Protein AF-0000000083712315 (afdb_homodimer)

Secondary structure (DSSP, 8-state):
-HHHHHHHHHHHHHHHHHHHHHHHHHHHHHHHHHHHHHHHHHHHHHHHHHHHHHHHH-/-HHHHHHHHHHHHHHHHHHHHHHHHHHHHHHHHHHHHHHHHHHHHHHHHHHHHHHHH-

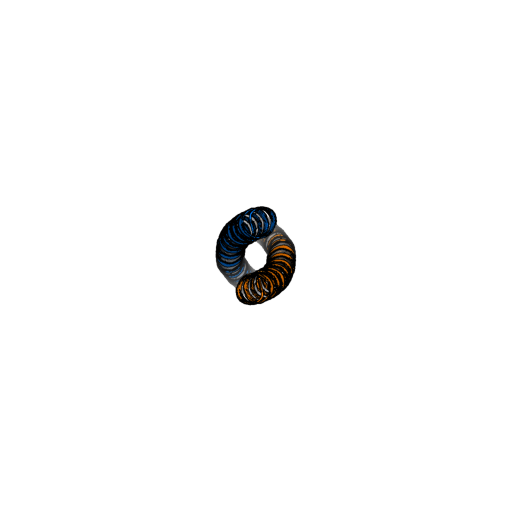pLDDT: mean 94.4, std 7.74, range [72.44, 98.94]

Structure (mmCIF, N/CA/C/O backbone):
data_AF-0000000083712315-model_v1
#
loop_
_entity.id
_entity.type
_entity.pdbx_description
1 polymer 'Uncharacterized protein'
#
loop_
_atom_site.group_PDB
_atom_site.id
_atom_site.type_symbol
_atom_site.label_atom_id
_atom_site.label_alt_id
_atom_site.label_comp_id
_atom_site.label_asym_id
_atom_site.label_entity_id
_atom_site.label_seq_id
_atom_site.pdbx_PDB_ins_code
_atom_site.Cartn_x
_atom_site.Cartn_y
_atom_site.Cartn_z
_atom_site.occupancy
_atom_site.B_iso_or_equiv
_atom_site.auth_seq_id
_atom_site.auth_comp_id
_atom_site.auth_asym_id
_atom_site.auth_atom_id
_atom_site.pdbx_PDB_model_num
ATOM 1 N N . ALA A 1 1 ? 4.273 37.688 25.953 1 72.44 1 ALA A N 1
ATOM 2 C CA . ALA A 1 1 ? 3.205 36.688 25.938 1 72.44 1 ALA A CA 1
ATOM 3 C C . ALA A 1 1 ? 2.721 36.438 24.516 1 72.44 1 ALA A C 1
ATOM 5 O O . ALA A 1 1 ? 2.713 35.281 24.062 1 72.44 1 ALA A O 1
ATOM 6 N N . ALA A 1 2 ? 2.484 37.469 23.719 1 74.75 2 ALA A N 1
ATOM 7 C CA . ALA A 1 2 ? 1.979 37.344 22.344 1 74.75 2 ALA A CA 1
ATOM 8 C C . ALA A 1 2 ? 3.041 36.781 21.422 1 74.75 2 ALA A C 1
ATOM 10 O O . ALA A 1 2 ? 2.738 35.938 20.562 1 74.75 2 ALA A O 1
ATOM 11 N N . PHE A 1 3 ? 4.238 37.062 21.703 1 75.31 3 PHE A N 1
ATOM 12 C CA . PHE A 1 3 ? 5.336 36.594 20.859 1 75.31 3 PHE A CA 1
ATOM 13 C C . PHE A 1 3 ? 5.582 35.125 21.047 1 75.31 3 PHE A C 1
ATOM 15 O O . PHE A 1 3 ? 5.82 34.375 20.078 1 75.31 3 PHE A O 1
ATOM 22 N N . ASP A 1 4 ? 5.488 34.562 22.25 1 78.19 4 ASP A N 1
ATOM 23 C CA . ASP A 1 4 ? 5.656 33.156 22.578 1 78.19 4 ASP A CA 1
ATOM 24 C C . ASP A 1 4 ? 4.547 32.312 21.953 1 78.19 4 ASP A C 1
ATOM 26 O O . ASP A 1 4 ? 4.801 31.219 21.453 1 78.19 4 ASP A O 1
ATOM 30 N N . ASP A 1 5 ? 3.441 32.906 21.906 1 77.44 5 ASP A N 1
ATOM 31 C CA . ASP A 1 5 ? 2.303 32.219 21.297 1 77.44 5 ASP A CA 1
ATOM 32 C C . ASP A 1 5 ? 2.498 32.094 19.781 1 77.44 5 ASP A C 1
ATOM 34 O O . ASP A 1 5 ? 2.244 31.031 19.219 1 77.44 5 ASP A O 1
ATOM 38 N N . TYR A 1 6 ? 2.967 33.156 19.297 1 74.56 6 TYR A N 1
ATOM 39 C CA . TYR A 1 6 ? 3.23 33.188 17.875 1 74.56 6 TYR A CA 1
ATOM 40 C C . TYR A 1 6 ? 4.301 32.156 17.5 1 74.56 6 TYR A C 1
ATOM 42 O O . TYR A 1 6 ? 4.141 31.391 16.547 1 74.56 6 TYR A O 1
ATOM 50 N N . LYS A 1 7 ? 5.336 32.062 18.281 1 80.44 7 LYS A N 1
ATOM 51 C CA . LYS A 1 7 ? 6.43 31.125 18.062 1 80.44 7 LYS A CA 1
ATOM 52 C C . LYS A 1 7 ? 5.938 29.688 18.188 1 80.44 7 LYS A C 1
ATOM 54 O O . LYS A 1 7 ? 6.301 28.828 17.375 1 80.44 7 LYS A O 1
ATOM 59 N N . ASN A 1 8 ? 5.16 29.453 19.062 1 82.56 8 ASN A N 1
ATOM 60 C CA . ASN A 1 8 ? 4.617 28.125 19.297 1 82.56 8 ASN A CA 1
ATOM 61 C C . ASN A 1 8 ? 3.715 27.672 18.141 1 82.56 8 ASN A C 1
ATOM 63 O O . ASN A 1 8 ? 3.779 26.531 17.719 1 82.56 8 ASN A O 1
ATOM 67 N N . LYS A 1 9 ? 2.982 28.578 17.703 1 82.62 9 LYS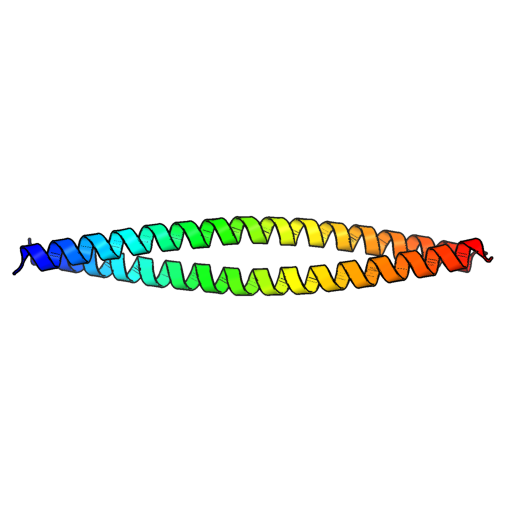 A N 1
ATOM 68 C CA . LYS A 1 9 ? 2.072 28.281 16.594 1 82.62 9 LYS A CA 1
ATOM 69 C C . LYS A 1 9 ? 2.842 28 15.312 1 82.62 9 LYS A C 1
ATOM 71 O O . LYS A 1 9 ? 2.473 27.125 14.531 1 82.62 9 LYS A O 1
ATOM 76 N N . TYR A 1 10 ? 3.811 28.75 15.109 1 83.69 10 TYR A N 1
ATOM 77 C CA . TYR A 1 10 ? 4.668 28.562 13.945 1 83.69 10 TYR A CA 1
ATOM 78 C C . TYR A 1 10 ? 5.391 27.219 14.016 1 83.69 10 TYR A C 1
ATOM 80 O O . TYR A 1 10 ? 5.477 26.5 13.016 1 83.69 10 TYR A O 1
ATOM 88 N N . ALA A 1 11 ? 5.859 26.859 15.133 1 88.56 11 ALA A N 1
ATOM 89 C CA . ALA A 1 11 ? 6.535 25.594 15.336 1 88.56 11 ALA A CA 1
ATOM 90 C C . ALA A 1 11 ? 5.59 24.422 15.07 1 88.56 11 ALA A C 1
ATOM 92 O O . ALA A 1 11 ? 5.973 23.438 14.43 1 88.56 11 ALA A O 1
ATOM 93 N N . LEU A 1 12 ? 4.387 24.516 15.586 1 92 12 LEU A N 1
ATOM 94 C CA . LEU A 1 12 ? 3.385 23.469 15.367 1 92 12 LEU A CA 1
ATOM 95 C C . LEU A 1 12 ? 3.061 23.328 13.883 1 92 12 LEU A C 1
ATOM 97 O O . LEU A 1 12 ? 2.939 22.219 13.375 1 92 12 LEU A O 1
ATOM 101 N N . GLN A 1 13 ? 2.889 24.422 13.289 1 92.06 13 GLN A N 1
ATOM 102 C CA . GLN A 1 13 ? 2.605 24.422 11.859 1 92.06 13 GLN A CA 1
ATOM 103 C C . GLN A 1 13 ? 3.727 23.734 11.078 1 92.06 13 GLN A C 1
ATOM 105 O O . GLN A 1 13 ? 3.469 22.938 10.18 1 92.06 13 GLN A O 1
ATOM 110 N N . GLN A 1 14 ? 4.918 24.094 11.461 1 93.25 14 GLN A N 1
ATOM 111 C CA . GLN A 1 14 ? 6.07 23.5 10.797 1 93.25 14 GLN A CA 1
ATOM 112 C C . GLN A 1 14 ? 6.113 21.984 11.031 1 93.25 14 GLN A C 1
ATOM 114 O O . GLN A 1 14 ? 6.406 21.219 10.109 1 93.25 14 GLN A O 1
ATOM 119 N N . LYS A 1 15 ? 5.809 21.578 12.164 1 97.19 15 LYS A N 1
ATOM 120 C CA . LYS A 1 15 ? 5.77 20.141 12.484 1 97.19 15 LYS A CA 1
ATOM 121 C C . LYS A 1 15 ? 4.715 19.422 11.656 1 97.19 15 LYS A C 1
ATOM 123 O O . LYS A 1 15 ? 4.957 18.328 11.156 1 97.19 15 LYS A O 1
ATOM 128 N N . LEU A 1 16 ? 3.576 20.047 11.539 1 97.81 16 LEU A N 1
ATOM 129 C CA . LEU A 1 16 ? 2.488 19.453 10.766 1 97.81 16 LEU A CA 1
ATOM 130 C C . LEU A 1 16 ? 2.865 19.328 9.297 1 97.81 16 LEU A C 1
ATOM 132 O O . LEU A 1 16 ? 2.51 18.359 8.641 1 97.81 16 LEU A O 1
ATOM 136 N N . VAL A 1 17 ? 3.518 20.281 8.797 1 97.62 17 VAL A N 1
ATOM 137 C CA . VAL A 1 17 ? 3.977 20.234 7.414 1 97.62 17 VAL A CA 1
ATOM 138 C C . VAL A 1 17 ? 4.93 19.062 7.219 1 97.62 17 VAL A C 1
ATOM 140 O O . VAL A 1 17 ? 4.789 18.297 6.262 1 97.62 17 VAL A O 1
ATOM 143 N N . VAL A 1 18 ? 5.824 18.906 8.094 1 98.44 18 VAL A N 1
ATOM 144 C CA . VAL A 1 18 ? 6.805 17.828 8.008 1 98.44 18 VAL A CA 1
ATOM 145 C C . VAL A 1 18 ? 6.098 16.469 8.148 1 98.44 18 VAL A C 1
ATOM 147 O O . VAL A 1 18 ? 6.375 15.547 7.387 1 98.44 18 VAL A O 1
ATOM 150 N N . ASP A 1 19 ? 5.234 16.422 9.102 1 98.19 19 ASP A N 1
ATOM 151 C CA . ASP A 1 19 ? 4.504 15.18 9.32 1 98.19 19 ASP A CA 1
ATOM 152 C C . ASP A 1 19 ? 3.699 14.789 8.078 1 98.19 19 ASP A C 1
ATOM 154 O O . ASP A 1 19 ? 3.637 13.617 7.719 1 98.19 19 ASP A O 1
ATOM 158 N N . LEU A 1 20 ? 3.109 15.758 7.473 1 98.62 20 LEU A N 1
ATOM 159 C CA . LEU A 1 20 ? 2.344 15.508 6.258 1 98.62 20 LEU A CA 1
ATOM 160 C C . LEU A 1 20 ? 3.258 15.047 5.125 1 98.62 20 LEU A C 1
ATOM 162 O O . LEU A 1 20 ? 2.934 14.102 4.41 1 98.62 20 LEU A O 1
ATOM 166 N N . GLU A 1 21 ? 4.301 15.672 4.988 1 98.62 21 GLU A N 1
ATOM 167 C CA . GLU A 1 21 ? 5.27 15.289 3.965 1 98.62 21 GLU A CA 1
ATOM 168 C C . GLU A 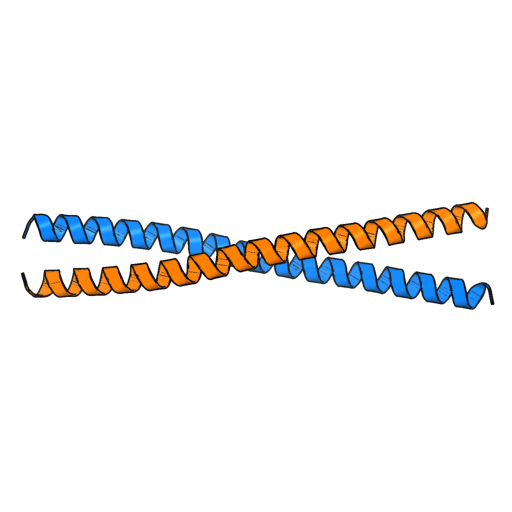1 21 ? 5.742 13.852 4.16 1 98.62 21 GLU A C 1
ATOM 170 O O . GLU A 1 21 ? 5.855 13.094 3.195 1 98.62 21 GLU A O 1
ATOM 175 N N . VAL A 1 22 ? 5.992 13.445 5.332 1 98.69 22 VAL A N 1
ATOM 176 C CA . VAL A 1 22 ? 6.449 12.102 5.664 1 98.69 22 VAL A CA 1
ATOM 177 C C . VAL A 1 22 ? 5.348 11.086 5.352 1 98.69 22 VAL A C 1
ATOM 179 O O . VAL A 1 22 ? 5.609 10.039 4.758 1 98.69 22 VAL A O 1
ATOM 182 N N . ALA A 1 23 ? 4.219 11.438 5.738 1 98.62 23 ALA A N 1
ATOM 183 C CA . ALA A 1 23 ? 3.088 10.547 5.484 1 98.62 23 ALA A CA 1
ATOM 184 C C . ALA A 1 23 ? 2.871 10.352 3.986 1 98.62 23 ALA A C 1
ATOM 186 O O . ALA A 1 23 ? 2.652 9.227 3.527 1 98.62 23 ALA A O 1
ATOM 187 N N . GLU A 1 24 ? 2.982 11.398 3.297 1 98.56 24 GLU A N 1
ATOM 188 C CA . GLU A 1 24 ? 2.789 11.352 1.852 1 98.56 24 GLU A CA 1
ATOM 189 C C . GLU A 1 24 ? 3.906 10.562 1.171 1 98.56 24 GLU A C 1
ATOM 191 O O . GLU A 1 24 ? 3.658 9.82 0.219 1 98.56 24 GLU A O 1
ATOM 196 N N . ALA A 1 25 ? 5.02 10.711 1.615 1 98.69 25 ALA A N 1
ATOM 197 C CA . ALA A 1 25 ? 6.148 9.961 1.069 1 98.69 25 ALA A CA 1
ATOM 198 C C . ALA A 1 25 ? 6 8.469 1.337 1 98.69 25 ALA A C 1
ATOM 200 O O . ALA A 1 25 ? 6.227 7.645 0.446 1 98.69 25 ALA A O 1
ATOM 201 N N . LYS A 1 26 ? 5.656 8.133 2.484 1 98.88 26 LYS A N 1
ATOM 202 C CA . LYS A 1 26 ? 5.434 6.73 2.838 1 98.88 26 LYS A CA 1
ATOM 203 C C . LYS A 1 26 ? 4.293 6.129 2.023 1 98.88 26 LYS A C 1
ATOM 205 O O . LYS A 1 26 ? 4.371 4.98 1.582 1 98.88 26 LYS A O 1
ATOM 210 N N . LEU A 1 27 ? 3.301 6.871 1.894 1 98.81 27 LEU A N 1
ATOM 211 C CA . LEU A 1 27 ? 2.176 6.438 1.074 1 98.81 27 LEU A CA 1
ATOM 212 C C . LEU A 1 27 ? 2.627 6.129 -0.349 1 98.81 27 LEU A C 1
ATOM 214 O O . LEU A 1 27 ? 2.264 5.09 -0.909 1 98.81 27 LEU A O 1
ATOM 218 N N . ALA A 1 28 ? 3.361 7.008 -0.93 1 98.75 28 ALA A N 1
ATOM 219 C CA . ALA A 1 28 ? 3.861 6.801 -2.287 1 98.75 28 ALA A CA 1
ATOM 220 C C . ALA A 1 28 ? 4.672 5.512 -2.381 1 98.75 28 ALA A C 1
ATOM 222 O O . ALA A 1 28 ? 4.52 4.742 -3.334 1 98.75 28 ALA A O 1
ATOM 223 N N . GLU A 1 29 ? 5.488 5.301 -1.375 1 98.81 29 GLU A N 1
ATOM 224 C CA . GLU A 1 29 ? 6.316 4.098 -1.316 1 98.81 29 GLU A CA 1
ATOM 225 C C . GLU A 1 29 ? 5.453 2.838 -1.263 1 98.81 29 GLU A C 1
ATOM 227 O O . GLU A 1 29 ? 5.656 1.908 -2.047 1 98.81 29 GLU A O 1
ATOM 232 N N . VAL A 1 30 ? 4.508 2.873 -0.432 1 98.88 30 VAL A N 1
ATOM 233 C CA . VAL A 1 30 ? 3.709 1.672 -0.218 1 98.88 30 VAL A CA 1
ATOM 234 C C . VAL A 1 30 ? 2.775 1.453 -1.406 1 98.88 30 VAL A C 1
ATOM 236 O O . VAL A 1 30 ? 2.49 0.313 -1.779 1 98.88 30 VAL A O 1
ATOM 239 N N . VAL A 1 31 ? 2.34 2.477 -2.023 1 98.81 31 VAL A N 1
ATOM 240 C CA . VAL A 1 31 ? 1.543 2.35 -3.238 1 98.81 31 VAL A CA 1
ATOM 241 C C . VAL A 1 31 ? 2.365 1.67 -4.332 1 98.81 31 VAL A C 1
ATOM 243 O O . VAL A 1 31 ? 1.865 0.794 -5.039 1 98.81 31 VAL A O 1
ATOM 246 N N . GLN A 1 32 ? 3.59 2.016 -4.43 1 98.81 32 GLN A N 1
ATOM 247 C CA . GLN A 1 32 ? 4.469 1.38 -5.406 1 98.81 32 GLN A CA 1
ATOM 248 C C . GLN A 1 32 ? 4.652 -0.103 -5.102 1 98.81 32 GLN A C 1
ATOM 250 O O . GLN A 1 32 ? 4.633 -0.938 -6.008 1 98.81 32 GLN A O 1
ATOM 255 N N . GLU A 1 33 ? 4.883 -0.404 -3.865 1 98.88 33 GLU A N 1
ATOM 256 C CA . GLU A 1 33 ? 4.996 -1.798 -3.445 1 98.88 33 GLU A CA 1
ATOM 257 C C . GLU A 1 33 ? 3.73 -2.58 -3.783 1 98.88 33 GLU A C 1
ATOM 259 O O . GLU A 1 33 ? 3.803 -3.676 -4.344 1 98.88 33 GLU A O 1
ATOM 264 N N . ARG A 1 34 ? 2.623 -2.025 -3.453 1 98.88 34 ARG A N 1
ATOM 265 C CA . ARG A 1 34 ? 1.328 -2.635 -3.744 1 98.88 34 ARG A CA 1
ATOM 266 C C . ARG A 1 34 ? 1.175 -2.902 -5.238 1 98.88 34 ARG A C 1
ATOM 268 O O . ARG A 1 34 ? 0.772 -3.996 -5.641 1 98.88 34 ARG A O 1
ATOM 275 N N . ASN A 1 35 ? 1.486 -1.904 -5.996 1 98.81 35 ASN A N 1
ATOM 276 C CA . ASN A 1 35 ? 1.367 -2.049 -7.445 1 98.81 35 ASN A CA 1
ATOM 277 C C . ASN A 1 35 ? 2.271 -3.158 -7.973 1 98.81 35 ASN A C 1
ATOM 279 O O . ASN A 1 35 ? 1.868 -3.93 -8.844 1 98.81 35 ASN A O 1
ATOM 283 N N . THR A 1 36 ? 3.463 -3.275 -7.461 1 98.88 36 THR A N 1
ATOM 284 C CA . THR A 1 36 ? 4.391 -4.336 -7.828 1 98.88 36 THR A CA 1
ATOM 285 C C . THR A 1 36 ? 3.838 -5.703 -7.434 1 98.88 36 THR A C 1
ATOM 287 O O . THR A 1 36 ? 3.91 -6.656 -8.211 1 98.88 36 THR A O 1
ATOM 290 N N . LEU A 1 37 ? 3.266 -5.766 -6.285 1 98.88 37 LEU A N 1
ATOM 291 C CA . LEU A 1 37 ? 2.693 -7.02 -5.805 1 98.88 37 LEU A CA 1
ATOM 292 C C . LEU A 1 37 ? 1.49 -7.426 -6.652 1 98.88 37 LEU A C 1
ATOM 294 O O . LEU A 1 37 ? 1.292 -8.609 -6.926 1 98.88 37 LEU A O 1
ATOM 298 N N . LEU A 1 38 ? 0.696 -6.477 -7.07 1 98.88 38 LEU A N 1
ATOM 299 C CA . LEU A 1 38 ? -0.431 -6.766 -7.953 1 98.88 38 LEU A CA 1
ATOM 300 C C . LEU A 1 38 ? 0.045 -7.406 -9.25 1 98.88 38 LEU A C 1
ATOM 302 O O . LEU A 1 38 ? -0.557 -8.367 -9.727 1 98.88 38 LEU A O 1
ATOM 306 N N . ALA A 1 39 ? 1.07 -6.918 -9.797 1 98.88 39 ALA A N 1
ATOM 307 C CA . ALA A 1 39 ? 1.64 -7.492 -11.016 1 98.88 39 ALA A CA 1
ATOM 308 C C . ALA A 1 39 ? 2.174 -8.898 -10.766 1 98.88 39 ALA A C 1
ATOM 310 O O . ALA A 1 39 ? 1.992 -9.797 -11.586 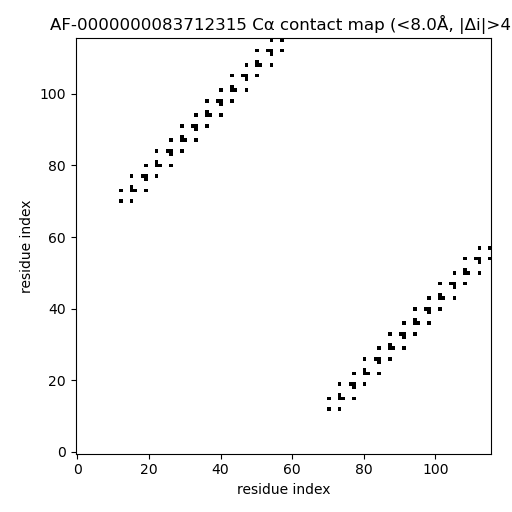1 98.88 39 ALA A O 1
ATOM 311 N N . THR A 1 40 ? 2.85 -9.109 -9.68 1 98.94 40 THR A N 1
ATOM 312 C CA . THR A 1 40 ? 3.367 -10.422 -9.289 1 98.94 40 THR A CA 1
ATOM 313 C C . THR A 1 40 ? 2.234 -11.43 -9.164 1 98.94 40 THR A C 1
ATOM 315 O O . THR A 1 40 ? 2.348 -12.562 -9.648 1 98.94 40 THR A O 1
ATOM 318 N N . VAL A 1 41 ? 1.16 -11.031 -8.539 1 98.88 41 VAL A N 1
ATOM 319 C CA . VAL A 1 41 ? -0.014 -11.883 -8.375 1 98.88 41 VAL A CA 1
ATOM 320 C C . VAL A 1 41 ? -0.545 -12.297 -9.742 1 98.88 41 VAL A C 1
ATOM 322 O O . VAL A 1 41 ? -0.786 -13.484 -9.992 1 98.88 41 VAL A O 1
ATOM 325 N N . LYS A 1 42 ? -0.673 -11.344 -10.578 1 98.88 42 LYS A N 1
ATOM 326 C CA . LYS A 1 42 ? -1.162 -11.648 -11.922 1 98.88 42 LYS A CA 1
ATOM 327 C C . LYS A 1 42 ? -0.254 -12.656 -12.625 1 98.88 42 LYS A C 1
ATOM 329 O O . LYS A 1 42 ? -0.734 -13.609 -13.242 1 98.88 42 LYS A O 1
ATOM 334 N N . GLY A 1 43 ? 1.023 -12.461 -12.555 1 98.88 43 GLY A N 1
ATOM 335 C CA . GLY A 1 43 ? 1.978 -13.383 -13.148 1 98.88 43 GLY A CA 1
ATOM 336 C C . GLY A 1 43 ? 1.897 -14.781 -12.57 1 98.88 43 GLY A C 1
ATOM 337 O O . GLY A 1 43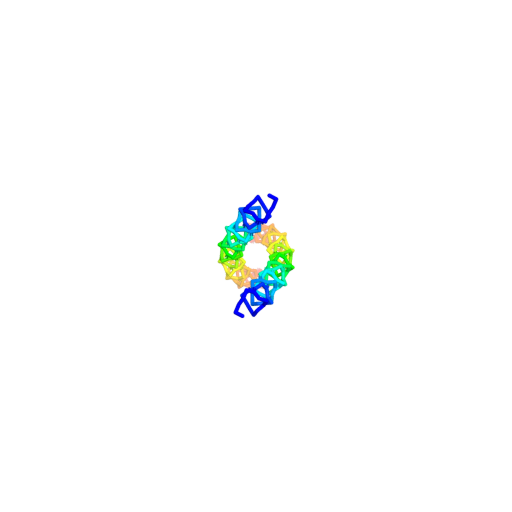 ? 1.939 -15.773 -13.305 1 98.88 43 GLY A O 1
ATOM 338 N N . LEU A 1 44 ? 1.728 -14.805 -11.305 1 98.88 44 LEU A N 1
ATOM 339 C CA . LEU A 1 44 ? 1.651 -16.094 -10.633 1 98.88 44 LEU A CA 1
ATOM 340 C C . LEU A 1 44 ? 0.346 -16.812 -10.969 1 98.88 44 LEU A C 1
ATOM 342 O O . LEU A 1 44 ? 0.328 -18.031 -11.148 1 98.88 44 LEU A O 1
ATOM 346 N N . GLU A 1 45 ? -0.713 -16.094 -11.047 1 98.88 45 GLU A N 1
ATOM 347 C CA . GLU A 1 45 ? -1.993 -16.672 -11.461 1 98.88 45 GLU A CA 1
ATOM 348 C C . GLU A 1 45 ? -1.914 -17.25 -12.867 1 98.88 45 GLU A C 1
ATOM 350 O O . GLU A 1 45 ? -2.447 -18.328 -13.133 1 98.88 45 GLU A O 1
ATOM 355 N N . ASP A 1 46 ? -1.244 -16.547 -13.742 1 98.88 46 ASP A N 1
ATOM 356 C CA . ASP A 1 46 ? -1.033 -17.047 -15.102 1 98.88 46 ASP A CA 1
ATOM 357 C C . ASP A 1 46 ? -0.215 -18.328 -15.102 1 98.88 46 ASP A C 1
ATOM 359 O O . ASP A 1 46 ? -0.524 -19.266 -15.836 1 98.88 46 ASP A O 1
ATOM 363 N N . MET A 1 47 ? 0.763 -18.422 -14.289 1 98.88 47 MET A N 1
ATOM 364 C CA . MET A 1 47 ? 1.605 -19.609 -14.18 1 98.88 47 MET A CA 1
ATOM 365 C C . MET A 1 47 ? 0.809 -20.781 -13.641 1 98.88 47 MET A C 1
ATOM 367 O O . MET A 1 47 ? 0.937 -21.906 -14.141 1 98.88 47 MET A O 1
ATOM 371 N N . VAL A 1 48 ? 0.004 -20.484 -12.703 1 98.88 48 VAL A N 1
ATOM 372 C CA . VAL A 1 48 ? -0.836 -21.531 -12.117 1 98.88 48 VAL A CA 1
ATOM 373 C C . VAL A 1 48 ? -1.765 -22.094 -13.188 1 98.88 48 VAL A C 1
ATOM 375 O O . VAL A 1 48 ? -1.865 -23.312 -13.344 1 98.88 48 VAL A O 1
ATOM 378 N N . ARG A 1 49 ? -2.352 -21.188 -13.906 1 98.75 49 ARG A N 1
ATOM 379 C CA . ARG A 1 49 ? -3.248 -21.625 -14.969 1 98.75 49 ARG A CA 1
ATOM 380 C C . ARG A 1 49 ? -2.506 -22.469 -15.992 1 98.75 49 ARG A C 1
ATOM 382 O O . ARG A 1 49 ? -2.996 -23.516 -16.422 1 98.75 49 ARG A O 1
ATOM 389 N N . MET A 1 50 ? -1.319 -22.094 -16.359 1 98.81 50 MET A N 1
ATOM 390 C CA . MET A 1 50 ? -0.515 -22.812 -17.344 1 98.81 50 MET A CA 1
ATOM 391 C C . MET A 1 50 ? -0.135 -24.188 -16.812 1 98.81 50 MET A C 1
ATOM 393 O O . MET A 1 50 ? -0.238 -25.188 -17.547 1 98.81 50 MET A O 1
ATOM 397 N N . LEU A 1 51 ? 0.199 -24.234 -15.609 1 98.62 51 LEU A N 1
ATOM 398 C CA . LEU A 1 51 ? 0.609 -25.5 -15.008 1 98.62 51 LEU A CA 1
ATOM 399 C C . LEU A 1 51 ? -0.581 -26.438 -14.859 1 98.62 51 LEU A C 1
ATOM 401 O O . LEU A 1 51 ? -0.457 -27.656 -15.086 1 98.62 51 LEU A O 1
ATOM 405 N N . GLU A 1 52 ? -1.702 -25.906 -14.492 1 98.44 52 GLU A N 1
ATOM 406 C CA . GLU A 1 52 ? -2.916 -26.719 -14.398 1 98.44 52 GLU A CA 1
ATOM 407 C C . GLU A 1 52 ? -3.299 -27.297 -15.758 1 98.44 52 GLU A C 1
ATOM 409 O O . GLU A 1 52 ? -3.682 -28.469 -15.859 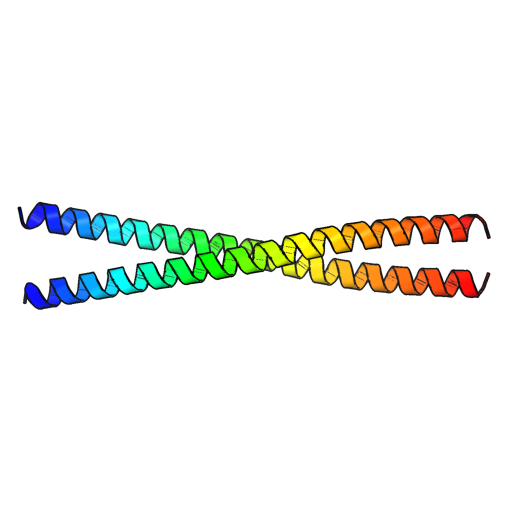1 98.44 52 GLU A O 1
ATOM 414 N N . ASP A 1 53 ? -3.184 -26.547 -16.812 1 98.31 53 ASP A N 1
ATOM 415 C CA . ASP A 1 53 ? -3.494 -26.984 -18.172 1 98.31 53 ASP A CA 1
ATOM 416 C C . ASP A 1 53 ? -2.553 -28.109 -18.609 1 98.31 53 ASP A C 1
ATOM 418 O O . ASP A 1 53 ? -2.99 -29.094 -19.188 1 98.31 53 ASP A O 1
ATOM 422 N N . LYS A 1 54 ? -1.356 -28 -18.266 1 98.12 54 LYS A N 1
ATOM 423 C CA . LYS A 1 54 ? -0.375 -29.031 -18.594 1 98.12 54 LYS A CA 1
ATOM 424 C C . LYS A 1 54 ? -0.673 -30.328 -17.875 1 98.12 54 LYS A C 1
ATOM 426 O O . LYS A 1 54 ? -0.515 -31.422 -18.438 1 98.12 54 LYS A O 1
ATOM 431 N N . LEU A 1 55 ? -1.114 -30.203 -16.672 1 97.31 55 LEU A N 1
ATOM 432 C CA . LEU A 1 55 ? -1.427 -31.375 -15.867 1 97.31 55 LEU A CA 1
ATOM 433 C C . LEU A 1 55 ? -2.641 -32.125 -16.438 1 97.31 55 LEU A C 1
ATOM 435 O O . LEU A 1 55 ? -2.699 -33.344 -16.391 1 97.31 55 LEU A O 1
ATOM 439 N N . LYS A 1 56 ? -3.568 -31.328 -16.938 1 96.25 56 LYS A N 1
ATOM 440 C CA . LYS A 1 56 ? -4.758 -31.938 -17.531 1 96.25 56 LYS A CA 1
ATOM 441 C C . LYS A 1 56 ? -4.402 -32.719 -18.797 1 96.25 56 LYS A C 1
ATOM 443 O O . LYS A 1 56 ? -5.07 -33.688 -19.141 1 96.25 56 LYS A O 1
ATOM 448 N N . GLU A 1 57 ? -3.33 -32.406 -19.469 1 94.19 57 GLU A N 1
ATOM 449 C CA . GLU A 1 57 ? -2.926 -33 -20.734 1 94.19 57 GLU A CA 1
ATOM 450 C C . GLU A 1 57 ? -1.976 -34.156 -20.516 1 94.19 57 GLU A C 1
ATOM 452 O O . GLU A 1 57 ? -1.708 -34.938 -21.438 1 94.19 57 GLU A O 1
ATOM 457 N N . SER A 1 58 ? -1.482 -34.375 -19.328 1 89.31 58 SER A N 1
ATOM 458 C CA . SER A 1 58 ? -0.532 -35.438 -19.031 1 89.31 58 SER A CA 1
ATOM 459 C C . SER A 1 58 ? -1.248 -36.719 -18.562 1 89.31 58 SER A C 1
ATOM 461 O O . SER A 1 58 ? -0.834 -37.844 -18.906 1 89.31 58 SER A O 1
ATOM 463 N N . ALA B 1 1 ? -5.914 43.938 11.656 1 73.44 1 ALA B N 1
ATOM 464 C CA . ALA B 1 1 ? -4.789 43.344 10.945 1 73.44 1 ALA B CA 1
ATOM 465 C C . ALA B 1 1 ? -4.258 42.125 11.688 1 73.44 1 ALA B C 1
ATOM 467 O O . ALA B 1 1 ? -4.188 41.031 11.117 1 73.44 1 ALA B O 1
ATOM 468 N N . ALA B 1 2 ? -4.039 42.156 13.008 1 75.81 2 ALA B N 1
ATOM 469 C CA . ALA B 1 2 ? -3.5 41.094 13.82 1 75.81 2 ALA B CA 1
ATOM 470 C C . ALA B 1 2 ? -4.508 39.938 13.969 1 75.81 2 ALA B C 1
ATOM 472 O O . ALA B 1 2 ? -4.145 38.781 13.906 1 75.81 2 ALA B O 1
ATOM 473 N N . PHE B 1 3 ? -5.746 40.281 13.961 1 75.88 3 PHE B N 1
ATOM 474 C CA . PHE B 1 3 ? -6.801 39.281 14.141 1 75.88 3 PHE B CA 1
ATOM 475 C C . PHE B 1 3 ? -6.977 38.438 12.883 1 75.88 3 PHE B C 1
ATOM 477 O O . PHE B 1 3 ? -7.152 37.219 12.961 1 75.88 3 PHE B O 1
ATOM 484 N N . ASP B 1 4 ? -6.879 39.031 11.703 1 78.69 4 ASP B N 1
ATOM 485 C CA . ASP B 1 4 ? -6.984 38.344 10.414 1 78.69 4 ASP B CA 1
ATOM 486 C C . ASP B 1 4 ? -5.82 37.375 10.211 1 78.69 4 ASP B C 1
ATOM 488 O O . ASP B 1 4 ? -6.004 36.25 9.695 1 78.69 4 ASP B O 1
ATOM 492 N N . ASP B 1 5 ? -4.734 37.781 10.688 1 77.75 5 ASP B N 1
ATOM 493 C CA . ASP B 1 5 ? -3.549 36.938 10.609 1 77.75 5 ASP B CA 1
ATOM 494 C C . ASP B 1 5 ? -3.699 35.688 11.477 1 77.75 5 ASP B C 1
ATOM 496 O O . ASP B 1 5 ? -3.379 34.594 11.047 1 77.75 5 ASP B O 1
ATOM 500 N N . TYR B 1 6 ? -4.207 35.969 12.617 1 75.38 6 TYR B N 1
ATOM 501 C CA . TYR B 1 6 ? -4.43 34.875 13.547 1 75.38 6 TYR B CA 1
ATOM 502 C C . TYR B 1 6 ? -5.438 33.875 12.984 1 75.38 6 TYR B C 1
ATOM 504 O O . TYR B 1 6 ? -5.219 32.688 13.031 1 75.38 6 TYR B O 1
ATOM 512 N N . LYS B 1 7 ? -6.492 34.375 12.414 1 80.75 7 LYS B N 1
ATOM 513 C CA . LYS B 1 7 ? -7.531 33.562 11.805 1 80.75 7 LYS B CA 1
ATOM 514 C C . LYS B 1 7 ? -6.977 32.719 10.641 1 80.75 7 LYS B C 1
ATOM 516 O O . LYS B 1 7 ? -7.27 31.547 10.516 1 80.75 7 LYS B O 1
ATOM 521 N N . ASN B 1 8 ? -6.207 33.312 9.93 1 83.12 8 ASN B N 1
ATOM 522 C CA . ASN B 1 8 ? -5.605 32.625 8.773 1 83.12 8 ASN B CA 1
ATOM 523 C C . ASN B 1 8 ? -4.652 31.516 9.203 1 83.12 8 ASN B C 1
ATOM 525 O O . ASN B 1 8 ? -4.648 30.438 8.609 1 83.12 8 ASN B O 1
ATOM 529 N 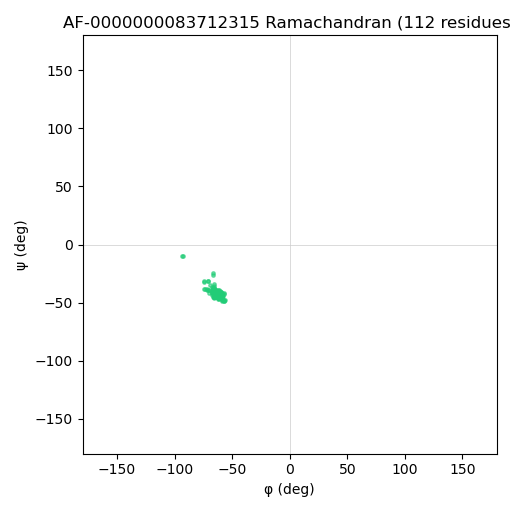N . LYS B 1 9 ? -3.947 31.812 10.172 1 82.81 9 LYS B N 1
ATOM 530 C CA . LYS B 1 9 ? -2.996 30.844 10.688 1 82.81 9 LYS B CA 1
ATOM 531 C C . LYS B 1 9 ? -3.717 29.641 11.305 1 82.81 9 LYS B C 1
ATOM 533 O O . LYS B 1 9 ? -3.283 28.5 11.148 1 82.81 9 LYS B O 1
ATOM 538 N N . TYR B 1 10 ? -4.715 29.922 12.008 1 84.31 10 TYR B N 1
ATOM 539 C CA . TYR B 1 10 ? -5.531 28.875 12.602 1 84.31 10 TYR B CA 1
ATOM 540 C C . TYR B 1 10 ? -6.188 28.016 11.523 1 84.31 10 TYR B C 1
ATOM 542 O O . TYR B 1 10 ? -6.207 26.781 11.625 1 84.31 10 TYR B O 1
ATOM 550 N N . ALA B 1 11 ? -6.664 28.594 10.508 1 89.06 11 ALA B N 1
ATOM 551 C CA . ALA B 1 11 ? -7.281 27.891 9.391 1 89.06 11 ALA B CA 1
ATOM 552 C C . ALA B 1 11 ? -6.273 26.969 8.695 1 89.06 11 ALA B C 1
ATOM 554 O O . ALA B 1 11 ? -6.59 25.828 8.359 1 89.06 11 ALA B O 1
ATOM 555 N N . LEU B 1 12 ? -5.086 27.516 8.469 1 92.19 12 LEU B N 1
ATOM 556 C CA . LEU B 1 12 ? -4.031 26.719 7.836 1 92.19 12 LEU B CA 1
ATOM 557 C C . LEU B 1 12 ? -3.66 25.516 8.695 1 92.19 12 LEU B C 1
ATOM 559 O O . LEU B 1 12 ? -3.471 24.422 8.18 1 92.19 12 LEU B O 1
ATOM 563 N N . GLN B 1 13 ? -3.514 25.781 9.93 1 92.44 13 GLN B N 1
ATOM 564 C CA . GLN B 1 13 ? -3.186 24.703 10.859 1 92.44 13 GLN B CA 1
ATOM 565 C C . GLN B 1 13 ? -4.254 23.625 10.836 1 92.44 13 GLN B C 1
ATOM 567 O O . GLN B 1 13 ? -3.93 22.422 10.82 1 92.44 13 GLN B O 1
ATOM 572 N N . GLN B 1 14 ? -5.477 24.062 10.82 1 93.56 14 GLN B N 1
ATOM 573 C CA . GLN B 1 14 ? -6.578 23.109 10.773 1 93.56 14 GLN B CA 1
ATOM 574 C C . GLN B 1 14 ? -6.555 22.312 9.477 1 93.56 14 GLN B C 1
ATOM 576 O O . GLN B 1 14 ? -6.781 21.094 9.484 1 93.56 14 GLN B O 1
ATOM 581 N N . LYS B 1 15 ? -6.273 22.938 8.445 1 97.44 15 LYS B N 1
ATOM 582 C CA . LYS B 1 15 ? -6.18 22.25 7.156 1 97.44 15 LYS B CA 1
ATOM 583 C C . LYS B 1 15 ? -5.066 21.203 7.164 1 97.44 15 LYS B C 1
ATOM 585 O O . LYS B 1 15 ? -5.242 20.094 6.648 1 97.44 15 LYS B O 1
ATOM 590 N N . LEU B 1 16 ? -3.953 21.578 7.734 1 97.81 16 LEU B N 1
ATOM 591 C CA . LEU B 1 16 ? -2.814 20.672 7.801 1 97.81 16 LEU B CA 1
ATOM 592 C C . LEU B 1 16 ? -3.143 19.453 8.656 1 97.81 16 LEU B C 1
ATOM 594 O O . LEU B 1 16 ? -2.723 18.328 8.344 1 97.81 16 LEU B O 1
ATOM 598 N N . VAL B 1 17 ? -3.814 19.656 9.68 1 97.62 17 VAL B N 1
ATOM 599 C CA . VAL B 1 17 ? -4.23 18.547 10.539 1 97.62 17 VAL B CA 1
ATOM 600 C C . VAL B 1 17 ? -5.117 17.594 9.758 1 97.62 17 VAL B C 1
ATOM 602 O O . VAL B 1 17 ? -4.91 16.375 9.797 1 97.62 17 VAL B O 1
ATOM 605 N N . VAL B 1 18 ? -6.035 18.094 9.023 1 98.44 18 VAL B N 1
ATOM 606 C CA . VAL B 1 18 ? -6.953 17.281 8.242 1 98.44 18 VAL B CA 1
ATOM 607 C C . VAL B 1 18 ? -6.188 16.547 7.145 1 98.44 18 VAL B C 1
ATOM 609 O O . VAL B 1 18 ? -6.391 15.352 6.926 1 98.44 18 VAL B O 1
ATOM 612 N N . ASP B 1 19 ? -5.355 17.281 6.496 1 98.25 19 ASP B N 1
ATOM 613 C CA . ASP B 1 19 ? -4.574 16.672 5.426 1 98.25 19 ASP B CA 1
ATOM 614 C C . ASP B 1 19 ? -3.713 15.531 5.949 1 98.25 19 ASP B C 1
ATOM 616 O O . ASP B 1 19 ? -3.582 14.5 5.293 1 98.25 19 ASP B O 1
ATOM 620 N N . LEU B 1 20 ? -3.152 15.742 7.09 1 98.56 20 LEU B N 1
ATOM 621 C CA . LEU B 1 20 ? -2.342 14.695 7.707 1 98.56 20 LEU B CA 1
ATOM 622 C C . LEU B 1 20 ? -3.197 13.492 8.07 1 98.56 20 LEU B C 1
ATOM 624 O O . LEU B 1 20 ? -2.807 12.344 7.816 1 98.56 20 LEU B O 1
ATOM 628 N N . GLU B 1 21 ? -4.266 13.734 8.617 1 98.62 21 GLU B N 1
ATOM 629 C CA . GLU B 1 21 ? -5.184 12.656 8.977 1 98.62 21 GLU B CA 1
ATOM 6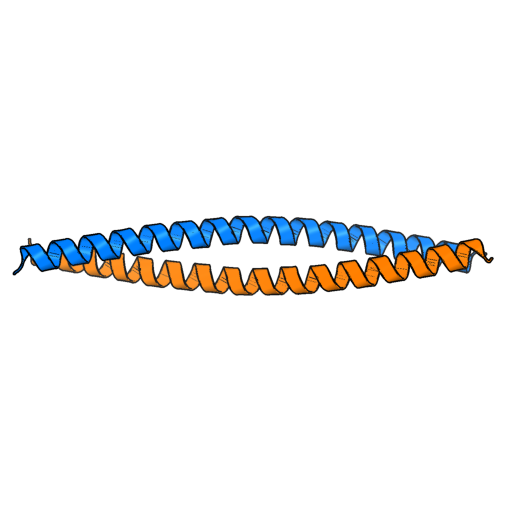30 C C . GLU B 1 21 ? -5.59 11.852 7.746 1 98.62 21 GLU B C 1
ATOM 632 O O . GLU B 1 21 ? -5.637 10.617 7.793 1 98.62 21 GLU B O 1
ATOM 637 N N . VAL B 1 22 ? -5.863 12.461 6.672 1 98.69 22 VAL B N 1
ATOM 638 C CA . VAL B 1 22 ? -6.266 11.82 5.422 1 98.69 22 VAL B CA 1
ATOM 639 C C . VAL B 1 22 ? -5.109 10.984 4.879 1 98.69 22 VAL B C 1
ATOM 641 O O . VAL B 1 22 ? -5.305 9.836 4.473 1 98.69 22 VAL B O 1
ATOM 644 N N . ALA B 1 23 ? -4.023 11.539 4.906 1 98.69 23 ALA B N 1
ATOM 645 C CA . ALA B 1 23 ? -2.844 10.828 4.418 1 98.69 23 ALA B CA 1
ATOM 646 C C . ALA B 1 23 ? -2.574 9.578 5.246 1 98.69 23 ALA B C 1
ATOM 648 O O . ALA B 1 23 ? -2.287 8.508 4.699 1 98.69 23 ALA B O 1
ATOM 649 N N . GLU B 1 24 ? -2.695 9.758 6.488 1 98.56 24 GLU B N 1
ATOM 650 C CA . GLU B 1 24 ? -2.459 8.641 7.398 1 98.56 24 GLU B CA 1
ATOM 651 C C . GLU B 1 24 ? -3.518 7.559 7.223 1 98.56 24 GLU B C 1
ATOM 653 O O . GLU B 1 24 ? -3.205 6.367 7.281 1 98.56 24 GLU B O 1
ATOM 658 N N . ALA B 1 25 ? -4.652 7.914 7.023 1 98.69 25 ALA B N 1
ATOM 659 C CA . ALA B 1 25 ? -5.727 6.953 6.789 1 98.69 25 ALA B CA 1
ATOM 660 C C . ALA B 1 25 ? -5.512 6.195 5.48 1 98.69 25 ALA B C 1
ATOM 662 O O . ALA B 1 25 ? -5.672 4.973 5.43 1 98.69 25 ALA B O 1
ATOM 663 N N . LYS B 1 26 ? -5.18 6.871 4.484 1 98.88 26 LYS B N 1
ATOM 664 C CA . LYS B 1 26 ? -4.895 6.242 3.195 1 98.88 26 LYS B CA 1
ATOM 665 C C . LYS B 1 26 ? -3.705 5.293 3.295 1 98.88 26 LYS B C 1
ATOM 667 O O . LYS B 1 26 ? -3.717 4.211 2.711 1 98.88 26 LYS B O 1
ATOM 672 N N . LEU B 1 27 ? -2.746 5.73 3.963 1 98.81 27 LEU B N 1
ATOM 673 C CA . LEU B 1 27 ? -1.58 4.883 4.188 1 98.81 27 LEU B CA 1
ATOM 674 C C . LEU B 1 27 ? -1.981 3.578 4.867 1 98.81 27 LEU B C 1
ATOM 676 O O . LEU B 1 27 ? -1.549 2.5 4.453 1 98.81 27 LEU B O 1
ATOM 680 N N . ALA B 1 28 ? -2.74 3.682 5.887 1 98.75 28 ALA B N 1
ATOM 681 C CA . ALA B 1 28 ? -3.197 2.49 6.598 1 98.75 28 ALA B CA 1
ATOM 682 C C . ALA B 1 28 ? -3.939 1.543 5.66 1 98.75 28 ALA B C 1
ATOM 684 O O . ALA B 1 28 ? -3.729 0.329 5.699 1 98.75 28 ALA B O 1
ATOM 685 N N . GLU B 1 29 ? -4.758 2.125 4.82 1 98.81 29 GLU B N 1
ATOM 686 C CA . GLU B 1 29 ? -5.523 1.346 3.854 1 98.81 29 GLU B CA 1
ATOM 687 C C . GLU B 1 29 ? -4.602 0.611 2.883 1 98.81 29 GLU B C 1
ATOM 689 O O . GLU B 1 29 ? -4.738 -0.597 2.68 1 98.81 29 GLU B O 1
ATOM 694 N N . VAL B 1 30 ? -3.689 1.314 2.408 1 98.88 30 VAL B N 1
ATOM 695 C CA . VAL B 1 30 ? -2.826 0.742 1.379 1 98.88 30 VAL B CA 1
ATOM 696 C C . VAL B 1 30 ? -1.86 -0.258 2.012 1 98.88 30 VAL B C 1
ATOM 698 O O . VAL B 1 30 ? -1.513 -1.269 1.396 1 98.88 30 VAL B O 1
ATOM 701 N N . VAL B 1 31 ? -1.463 -0.036 3.193 1 98.88 31 VAL B N 1
ATOM 702 C CA . VAL B 1 31 ? -0.632 -0.999 3.908 1 98.88 31 VAL B CA 1
ATOM 703 C C . VAL B 1 31 ? -1.394 -2.311 4.086 1 98.88 31 VAL B C 1
ATOM 705 O O . VAL B 1 31 ? -0.834 -3.393 3.891 1 98.88 31 VAL B O 1
ATOM 708 N N . GLN B 1 32 ? -2.625 -2.219 4.379 1 98.81 32 GLN B N 1
ATOM 709 C CA . GLN B 1 32 ? -3.445 -3.418 4.516 1 98.81 32 GLN B CA 1
ATOM 710 C C . GLN B 1 32 ? -3.559 -4.16 3.188 1 98.81 32 GLN B C 1
ATOM 712 O O . GLN B 1 32 ? -3.473 -5.391 3.15 1 98.81 32 GLN B O 1
ATOM 717 N N . GLU B 1 33 ? -3.805 -3.439 2.16 1 98.88 33 GLU B N 1
ATOM 718 C CA . GLU B 1 33 ? -3.861 -4.039 0.829 1 98.88 33 GLU B CA 1
ATOM 719 C C . GLU B 1 33 ? -2.551 -4.738 0.484 1 98.88 33 GLU B C 1
ATOM 721 O O . GLU B 1 33 ? -2.555 -5.883 0.022 1 98.88 33 GLU B O 1
ATOM 726 N N . ARG B 1 34 ? -1.473 -4.062 0.718 1 98.88 34 ARG B N 1
ATOM 727 C CA . ARG B 1 34 ? -0.144 -4.617 0.481 1 98.88 34 ARG B CA 1
ATOM 728 C C . ARG B 1 34 ? 0.055 -5.914 1.257 1 98.88 34 ARG B C 1
ATOM 730 O O . ARG B 1 34 ? 0.521 -6.91 0.702 1 98.88 34 ARG B O 1
ATOM 737 N N . ASN B 1 35 ? -0.291 -5.859 2.5 1 98.81 35 ASN B N 1
ATOM 738 C CA . ASN B 1 35 ? -0.129 -7.043 3.34 1 98.81 35 ASN B CA 1
ATOM 739 C C . ASN B 1 35 ? -0.967 -8.211 2.828 1 98.81 35 ASN B C 1
ATOM 741 O O . ASN B 1 35 ? -0.509 -9.359 2.828 1 98.81 35 ASN B O 1
ATOM 745 N N . THR B 1 36 ? -2.164 -7.961 2.371 1 98.88 36 THR B N 1
ATOM 746 C CA . THR B 1 36 ? -3.033 -8.977 1.788 1 98.88 36 THR B CA 1
ATOM 747 C C . THR B 1 36 ? -2.418 -9.547 0.512 1 98.88 36 THR B C 1
ATOM 749 O O . THR B 1 36 ? -2.422 -10.758 0.301 1 98.88 36 THR B O 1
ATOM 752 N N . LEU B 1 37 ? -1.862 -8.695 -0.29 1 98.88 37 LEU B N 1
ATOM 753 C CA . LEU B 1 37 ? -1.237 -9.125 -1.536 1 98.88 37 LEU B CA 1
ATOM 754 C C . LEU B 1 37 ? 0 -9.969 -1.262 1 98.88 37 LEU B C 1
ATOM 756 O O . LEU B 1 37 ? 0.261 -10.945 -1.972 1 98.88 37 LEU B O 1
ATOM 760 N N . LEU B 1 38 ? 0.762 -9.625 -0.246 1 98.88 38 LEU B N 1
ATOM 761 C CA . LEU B 1 38 ? 1.92 -10.422 0.142 1 98.88 38 LEU B CA 1
ATOM 762 C C . LEU B 1 38 ? 1.504 -11.844 0.497 1 98.88 38 LEU B C 1
ATOM 764 O O . LEU B 1 38 ? 2.164 -12.812 0.096 1 98.88 38 LEU B O 1
ATOM 768 N N . ALA B 1 39 ? 0.47 -11.992 1.201 1 98.81 39 ALA B N 1
ATOM 769 C CA . ALA B 1 39 ? -0.045 -13.312 1.55 1 98.81 39 ALA B CA 1
ATOM 770 C C . ALA B 1 39 ? -0.513 -14.062 0.307 1 98.81 39 ALA B C 1
ATOM 772 O O . ALA B 1 39 ? -0.272 -15.266 0.173 1 98.81 39 ALA B O 1
ATOM 773 N N . THR B 1 40 ? -1.204 -13.406 -0.577 1 98.94 40 THR B N 1
ATOM 774 C CA . THR B 1 40 ? -1.665 -13.992 -1.829 1 98.94 40 THR B CA 1
ATOM 775 C C . THR B 1 40 ? -0.486 -14.508 -2.652 1 98.94 40 THR B C 1
ATOM 777 O O . THR B 1 40 ? -0.535 -15.617 -3.191 1 98.94 40 THR B O 1
ATOM 780 N N . VAL B 1 41 ? 0.561 -13.727 -2.73 1 98.88 41 VAL B N 1
ATOM 781 C CA . VAL B 1 41 ? 1.772 -14.102 -3.453 1 98.88 41 VAL B CA 1
ATOM 782 C C . VAL B 1 41 ? 2.346 -15.391 -2.863 1 98.88 41 VAL B C 1
ATOM 784 O O . VAL B 1 41 ? 2.646 -16.328 -3.596 1 98.88 41 VAL B O 1
ATOM 787 N N . LYS B 1 42 ? 2.449 -15.406 -1.588 1 98.88 42 LYS B N 1
ATOM 788 C CA . LYS B 1 42 ? 2.977 -16.594 -0.932 1 98.88 42 LYS B CA 1
ATOM 789 C C . LYS B 1 42 ? 2.133 -17.828 -1.263 1 98.88 42 LYS B C 1
ATOM 791 O O . LYS B 1 42 ? 2.672 -18.891 -1.577 1 98.88 42 LYS B O 1
ATOM 796 N N . GLY B 1 43 ? 0.826 -17.688 -1.204 1 98.88 43 GLY B N 1
ATOM 797 C CA . GLY B 1 43 ? -0.07 -18.797 -1.539 1 98.88 43 GLY B CA 1
ATOM 798 C C . GLY B 1 43 ? 0.064 -19.25 -2.977 1 98.88 43 GLY B C 1
ATOM 799 O O . GLY B 1 43 ? 0.081 -20.453 -3.25 1 98.88 43 GLY B O 1
ATOM 800 N N . LEU B 1 44 ? 0.223 -18.297 -3.805 1 98.88 44 LEU B N 1
ATOM 801 C CA . LEU B 1 44 ? 0.346 -18.625 -5.223 1 98.88 44 LEU B CA 1
ATOM 802 C C . LEU B 1 44 ? 1.69 -19.281 -5.512 1 98.88 44 LEU B C 1
ATOM 804 O O . LEU B 1 44 ? 1.771 -20.203 -6.32 1 98.88 44 LEU B O 1
ATOM 808 N N . GLU B 1 45 ? 2.721 -18.828 -4.879 1 98.88 45 GLU B N 1
ATOM 809 C CA . GLU B 1 45 ? 4.035 -19.453 -5.016 1 98.88 45 GLU B CA 1
ATOM 810 C C . GLU B 1 45 ? 4.008 -20.906 -4.543 1 98.88 45 GLU B C 1
ATOM 812 O O . GLU B 1 45 ? 4.59 -21.781 -5.188 1 98.88 45 GLU B O 1
ATOM 817 N N . ASP B 1 46 ? 3.32 -21.172 -3.463 1 98.81 46 ASP B N 1
ATOM 818 C CA . ASP B 1 46 ? 3.156 -22.531 -2.961 1 98.81 46 ASP B CA 1
ATOM 819 C C . ASP B 1 46 ? 2.398 -23.406 -3.963 1 98.81 46 ASP B C 1
ATOM 821 O O . ASP B 1 46 ? 2.762 -24.562 -4.191 1 98.81 46 ASP B O 1
ATOM 825 N N . MET B 1 47 ? 1.425 -22.875 -4.578 1 98.88 47 MET B N 1
ATOM 826 C CA . MET B 1 47 ? 0.635 -23.609 -5.574 1 98.88 47 MET B CA 1
ATOM 827 C C . MET B 1 47 ? 1.473 -23.922 -6.809 1 98.88 47 MET B C 1
ATOM 829 O O . MET B 1 47 ? 1.409 -25.031 -7.336 1 98.88 47 MET B O 1
ATOM 833 N N . VAL B 1 48 ? 2.236 -22.969 -7.164 1 98.88 48 VAL B N 1
ATOM 834 C CA . VAL B 1 48 ? 3.109 -23.172 -8.312 1 98.88 48 VAL B CA 1
ATOM 835 C C . VAL B 1 48 ? 4.082 -24.312 -8.039 1 98.88 48 VAL B C 1
ATOM 837 O O . VAL B 1 48 ? 4.238 -25.219 -8.867 1 98.88 48 VAL B O 1
ATOM 840 N N . ARG B 1 49 ? 4.652 -24.25 -6.871 1 98.75 49 ARG B N 1
ATOM 841 C CA . ARG B 1 49 ? 5.586 -25.312 -6.5 1 98.75 49 ARG B CA 1
ATOM 842 C C . ARG B 1 49 ? 4.898 -26.672 -6.496 1 98.75 49 ARG B C 1
ATOM 844 O O . ARG B 1 49 ? 5.438 -27.641 -7.016 1 98.75 49 ARG B O 1
ATOM 851 N N . MET B 1 50 ? 3.682 -26.719 -5.977 1 98.81 50 MET B N 1
ATOM 852 C CA . MET B 1 50 ? 2.924 -27.969 -5.91 1 98.81 50 MET B CA 1
ATOM 853 C C . MET B 1 50 ? 2.594 -28.484 -7.305 1 98.81 50 MET B C 1
ATOM 855 O O . MET B 1 50 ? 2.754 -29.672 -7.59 1 98.81 50 MET B O 1
ATOM 859 N N . LEU B 1 51 ? 2.266 -27.625 -8.148 1 98.62 51 LEU B N 1
ATOM 860 C CA . LEU B 1 51 ? 1.898 -28 -9.508 1 98.62 51 LEU B CA 1
ATOM 861 C C . LEU B 1 51 ? 3.125 -28.453 -10.297 1 98.62 51 LEU B C 1
ATOM 863 O O . LEU B 1 51 ? 3.057 -29.406 -11.07 1 98.62 51 LEU B O 1
ATOM 867 N N . GLU B 1 52 ? 4.215 -27.781 -10.094 1 98.38 52 GLU B N 1
ATOM 868 C CA . GLU B 1 52 ? 5.461 -28.172 -10.742 1 98.38 52 GLU B CA 1
ATOM 869 C C . GLU B 1 52 ? 5.891 -29.578 -10.297 1 98.38 52 GLU B C 1
ATOM 871 O O . GLU B 1 52 ? 6.32 -30.391 -11.117 1 98.38 52 GLU B O 1
ATOM 876 N N . ASP B 1 53 ? 5.758 -29.906 -9.047 1 98.38 53 ASP B N 1
ATOM 877 C CA . ASP B 1 53 ? 6.113 -31.219 -8.508 1 98.38 53 ASP B CA 1
ATOM 878 C C . ASP B 1 53 ? 5.227 -32.312 -9.094 1 98.38 53 ASP B C 1
ATOM 880 O O . ASP B 1 53 ? 5.719 -33.375 -9.461 1 98.38 53 ASP B O 1
ATOM 884 N N . LYS B 1 54 ? 4.027 -32.031 -9.25 1 98.06 54 LYS B N 1
ATOM 885 C CA . LYS B 1 54 ? 3.094 -32.969 -9.836 1 98.06 54 LYS B CA 1
ATOM 886 C C . LYS B 1 54 ? 3.432 -33.25 -11.297 1 98.06 54 LYS B C 1
ATOM 888 O O . LYS B 1 54 ? 3.326 -34.406 -11.758 1 98.06 54 LYS B O 1
ATOM 893 N N . LEU B 1 55 ? 3.85 -32.25 -11.961 1 97.44 55 LEU B N 1
ATOM 894 C CA . LEU B 1 55 ? 4.195 -32.406 -13.375 1 97.44 55 LEU B CA 1
ATOM 895 C C . LEU B 1 55 ? 5.445 -33.25 -13.539 1 97.44 55 LEU B C 1
ATOM 897 O O . LEU B 1 55 ? 5.551 -34.031 -14.5 1 97.44 55 LEU B O 1
ATOM 901 N N . LYS B 1 56 ? 6.336 -33.094 -12.609 1 96.38 56 LYS B N 1
ATOM 902 C CA . LYS B 1 56 ? 7.559 -33.875 -12.648 1 96.38 56 LYS B CA 1
ATOM 903 C C . LYS B 1 56 ? 7.258 -35.375 -12.43 1 96.38 56 LYS B C 1
ATOM 905 O O . LYS B 1 56 ? 7.965 -36.219 -12.945 1 96.38 56 LYS B O 1
ATOM 910 N N . GLU B 1 57 ? 6.191 -35.719 -11.766 1 94.44 57 GLU B N 1
ATOM 911 C CA . GLU B 1 57 ? 5.832 -37.094 -11.398 1 94.44 57 GLU B CA 1
ATOM 912 C C . GLU B 1 57 ? 4.926 -37.719 -12.453 1 94.44 57 GLU B C 1
ATOM 914 O O . GLU B 1 57 ? 4.715 -38.938 -12.453 1 94.44 57 GLU B O 1
ATOM 919 N N . SER B 1 58 ? 4.414 -37 -13.406 1 89.81 58 SER B N 1
ATOM 920 C CA . SER B 1 58 ? 3.49 -37.5 -14.422 1 89.81 58 SER B CA 1
ATOM 921 C C . SER B 1 58 ? 4.234 -37.938 -15.68 1 89.81 58 SER B C 1
ATOM 923 O O . SER B 1 58 ? 3.865 -38.938 -16.297 1 89.81 58 SER B O 1
#

Foldseek 3Di:
DVVVVVVVVVVVVVVVVVVVVVVVVVVVVVVVVVVVVVVVVVVVVVVVVVVVVVVVVD/DVVVVVVVVVVVVVVVVVVVVVVVVVVVVVVVVVVVVVVVVVVVVVVVVVVVVVVVVD

Sequence (116 aa):
AAFDDYKNKYALQQKLVVDLEVAEAKLAEVVQERNTLLATVKGLEDMVRMLEDKLKESAAFDDYKNKYALQQKLVVDLEVAEAKLAEVVQERNTLLATVKGLEDMVRMLEDKLKES

Organism: NCBI:txid97028

Radius of gyration: 25.27 Å; Cα contacts (8 Å, |Δi|>4): 64; chains: 2; bounding box: 15×81×47 Å

Solvent-accessible surface area (backbone atoms only — not comparable to full-atom values): 6084 Å² total; per-residue (Å²): 111,71,64,60,51,50,52,50,51,52,51,50,44,51,49,40,52,51,50,32,52,51,38,48,51,51,32,54,53,47,50,51,53,32,54,53,42,52,52,51,40,52,54,42,53,51,49,40,52,52,46,52,53,52,56,74,74,103,113,72,64,60,50,50,51,49,50,51,51,51,45,52,50,40,52,50,52,32,51,51,38,48,50,50,34,55,53,47,51,50,50,32,54,52,42,53,52,50,40,52,53,42,53,52,49,39,52,53,47,53,54,51,55,74,72,102